Protein AF-A0A0S8JN80-F1 (afdb_monomer)

Mean predicted aligned error: 4.23 Å

Secondary structure (DSSP, 8-state):
--HHHHTT-----TT--SSPPPSTTSTTSSEEEEEEEEEETTEEEEEEEEE-TT---BEEEEEEESSTTSS-EE-TT--SB-PPPTTSTTSSEEEEEEEEEETTTTEEEEEEEEE-TT---EEEEEE--

Nearest PDB structures (foldseek):
  3kst-assembly2_B  TM=7.506E-01  e=2.710E-03  Bacteroides thetaiotaomicron VPI-5482
  4qqs-assembly1_A  TM=7.249E-01  e=3.935E-03  Halothermothrix orenii H 168
  4n2z-assembly1_A  TM=7.237E-01  e=5.716E-03  Podospora anserina
  3sc7-assembly1_X  TM=6.600E-01  e=3.180E-03  Aspergillus ficuum
  3hdj-assembly1_B  TM=6.035E-01  e=3.086E+00  Bordetella pertussis

Sequence (129 aa):
MSLFSQAAHWKKHPGNPVLEPGEAGTWDDKSLFMPSVLDINDTLHMWYAGSNTTGEGGGIGHAFSTDDGLTWTGNPENPVLNTGPEGSWDENHIYFPLVIYDETNSIFHMWYTGGNASFEEKGGYASST

Solvent-accessible surface area (backbone atoms only — not comparable to full-atom values): 7293 Å² total; per-residue (Å²): 132,61,77,74,64,52,79,77,62,86,76,84,67,88,70,64,75,48,72,77,55,46,61,88,87,38,64,23,32,59,37,72,46,54,73,28,77,46,80,54,94,82,29,40,39,34,32,28,19,21,27,26,81,85,73,62,42,17,20,32,32,41,31,39,17,77,58,91,66,60,49,59,48,69,47,91,71,53,53,75,40,71,41,44,59,90,91,38,66,22,33,38,24,34,36,57,43,43,72,50,76,41,77,90,78,73,34,43,41,34,37,30,37,22,15,26,92,83,68,56,74,44,81,46,78,51,66,63,131

Radius of gyration: 15.95 Å; Cα contacts (8 Å, |Δi|>4): 285; chains: 1; bounding box: 40×35×40 Å

pLDDT: mean 92.85, std 8.35, range [57.53, 98.75]

Foldseek 3Di:
DDPVVVVVDDDDDPLPPQDDFDDAPDQQNDHKAQWAWDQDPQKIKIWIWGHHPVQAWIAIWIWIDNPVSNHIHTDPPPPPGTADPPPDQQRGYKGNWHWDADPVVRKIKTWIWGGDPVRPIDIDIDMDD

Structure (mmCIF, N/CA/C/O backbone):
data_AF-A0A0S8JN80-F1
#
_entry.id   AF-A0A0S8JN80-F1
#
loop_
_atom_site.group_PDB
_atom_site.id
_atom_site.type_symbol
_atom_site.label_atom_id
_atom_site.label_alt_id
_atom_site.label_comp_id
_atom_site.label_asym_id
_atom_site.label_entity_id
_atom_site.label_seq_id
_atom_site.pdbx_PDB_ins_code
_atom_site.Cartn_x
_atom_site.Cartn_y
_atom_site.Cartn_z
_atom_site.occupancy
_atom_site.B_iso_or_equiv
_atom_site.auth_seq_id
_atom_site.auth_comp_id
_atom_site.auth_asym_id
_atom_site.auth_atom_id
_atom_site.pdbx_PDB_model_num
ATOM 1 N N . MET A 1 1 ? -15.952 -22.092 21.955 1.00 57.53 1 MET A N 1
ATOM 2 C CA . MET A 1 1 ? -15.036 -22.351 20.820 1.00 57.53 1 MET A CA 1
ATOM 3 C C . MET A 1 1 ? -13.709 -21.693 21.138 1.00 57.53 1 MET A C 1
ATOM 5 O O . MET A 1 1 ? -13.738 -20.568 21.616 1.00 57.53 1 MET A O 1
ATOM 9 N N . SER A 1 2 ? -12.575 -22.376 20.962 1.00 65.81 2 SER A N 1
ATOM 10 C CA . SER A 1 2 ? -11.268 -21.734 21.166 1.00 65.81 2 SER A CA 1
ATOM 11 C C . SER A 1 2 ? -10.961 -20.798 19.993 1.00 65.81 2 SER A C 1
ATOM 13 O O . SER A 1 2 ? -11.429 -21.037 18.877 1.00 65.81 2 SER A O 1
ATOM 15 N N . LEU A 1 3 ? -10.158 -19.759 20.229 1.00 61.75 3 LEU A N 1
ATOM 16 C CA . LEU A 1 3 ? -9.675 -18.838 19.189 1.00 61.75 3 LEU A CA 1
ATOM 17 C C . LEU A 1 3 ? -9.080 -19.585 17.978 1.00 61.75 3 LEU A C 1
ATOM 19 O O . LEU A 1 3 ? -9.326 -19.219 16.834 1.00 61.75 3 LEU A O 1
ATOM 23 N N . PHE A 1 4 ? -8.410 -20.714 18.223 1.00 69.56 4 PHE A N 1
ATOM 24 C CA . PHE A 1 4 ? -7.810 -21.553 17.182 1.00 69.56 4 PHE A CA 1
ATOM 25 C C . PHE A 1 4 ? -8.822 -22.247 16.262 1.00 69.56 4 PHE A C 1
ATOM 27 O O . PHE A 1 4 ? -8.484 -22.564 15.127 1.00 69.56 4 PHE A O 1
ATOM 34 N N . SER A 1 5 ? -10.062 -22.468 16.713 1.00 72.69 5 SER A N 1
ATOM 35 C CA . SER A 1 5 ? -11.092 -23.074 15.858 1.00 72.69 5 SER A CA 1
ATOM 36 C C . SER A 1 5 ? -11.606 -22.117 14.780 1.00 72.69 5 SER A C 1
ATOM 38 O O . SER A 1 5 ? -11.946 -22.570 13.696 1.00 72.69 5 SER A O 1
ATOM 40 N N . GLN A 1 6 ? -11.615 -20.803 15.025 1.00 78.19 6 GLN A N 1
ATOM 41 C CA . GLN A 1 6 ? -12.089 -19.829 14.033 1.00 78.19 6 GLN A CA 1
ATOM 42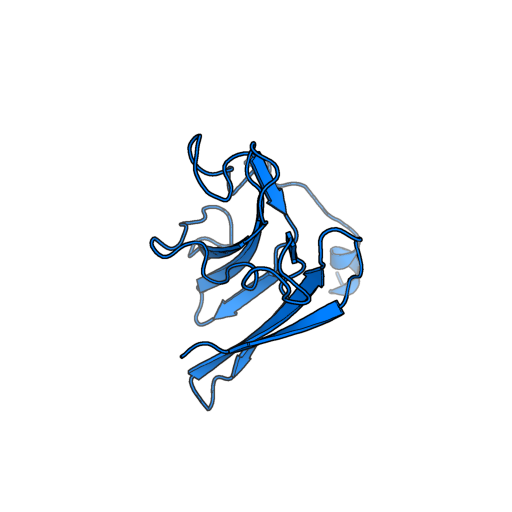 C C . GLN A 1 6 ? -11.024 -19.490 12.982 1.00 78.19 6 GLN A C 1
ATOM 44 O O . GLN A 1 6 ? -11.364 -19.299 11.821 1.00 78.19 6 GLN A O 1
ATOM 49 N N . ALA A 1 7 ? -9.736 -19.520 13.345 1.00 82.38 7 ALA A N 1
ATOM 50 C CA . ALA A 1 7 ? -8.629 -19.218 12.429 1.00 82.38 7 ALA A CA 1
ATOM 51 C C . ALA A 1 7 ? -8.542 -20.151 11.197 1.00 82.38 7 ALA A C 1
ATOM 53 O O . ALA A 1 7 ? -7.902 -19.808 10.205 1.00 82.38 7 ALA A O 1
ATOM 54 N N . ALA A 1 8 ? -9.185 -21.324 11.239 1.00 89.75 8 ALA A N 1
ATOM 55 C CA . ALA A 1 8 ? -9.226 -22.282 10.133 1.00 89.75 8 ALA A CA 1
ATOM 56 C C . ALA A 1 8 ? -10.503 -22.197 9.268 1.00 89.75 8 ALA A C 1
ATOM 58 O O . ALA A 1 8 ? -10.586 -22.866 8.237 1.00 89.75 8 ALA A O 1
ATOM 59 N N . HIS A 1 9 ? -11.505 -21.401 9.657 1.00 88.81 9 HIS A N 1
ATOM 60 C CA . HIS A 1 9 ? -12.809 -21.349 8.991 1.00 88.81 9 HIS A CA 1
ATOM 61 C C . HIS A 1 9 ? -13.113 -19.946 8.477 1.00 88.81 9 HIS A C 1
ATOM 63 O O . HIS A 1 9 ? -13.571 -19.075 9.210 1.00 88.81 9 HIS A O 1
ATOM 69 N N . TRP A 1 10 ? -12.906 -19.756 7.177 1.00 91.44 10 TRP A N 1
ATOM 70 C CA . TRP A 1 10 ? -13.066 -18.468 6.515 1.00 91.44 10 TRP A CA 1
ATOM 71 C C . TRP A 1 10 ? -14.341 -18.434 5.673 1.00 91.44 10 TRP A C 1
ATOM 73 O O . TRP A 1 10 ? -14.645 -19.376 4.938 1.00 91.44 10 TRP A O 1
ATOM 83 N N . LYS A 1 11 ? -15.072 -17.320 5.742 1.00 93.06 11 LYS A N 1
ATOM 84 C CA . LYS A 1 11 ? -16.212 -17.017 4.871 1.00 93.06 11 LYS A CA 1
ATOM 85 C C . LYS A 1 11 ? -15.927 -15.710 4.140 1.00 93.06 11 LYS A C 1
ATOM 87 O O . LYS A 1 11 ? -15.626 -14.708 4.777 1.00 93.06 11 LYS A O 1
ATOM 92 N N . LYS A 1 12 ? -16.044 -15.714 2.810 1.00 95.00 12 LYS A N 1
ATOM 93 C CA . LYS A 1 12 ? -15.917 -14.487 2.011 1.00 95.00 12 LYS A CA 1
ATOM 94 C C . LYS A 1 12 ? -17.072 -13.534 2.326 1.00 95.00 12 LYS A C 1
ATOM 96 O O . LYS A 1 12 ? -18.222 -13.977 2.408 1.00 95.00 12 LYS A O 1
ATOM 101 N N . HIS A 1 13 ? -16.767 -12.248 2.478 1.00 94.19 13 HIS A N 1
ATOM 102 C CA . HIS A 1 13 ? -17.789 -11.219 2.619 1.00 94.19 13 HIS A CA 1
ATOM 103 C C . HIS A 1 13 ? -18.597 -11.114 1.306 1.00 94.19 13 HIS A C 1
ATOM 105 O O . HIS A 1 13 ? -18.003 -11.143 0.226 1.00 94.19 13 HIS A O 1
ATOM 111 N N . PRO A 1 14 ? -19.942 -11.048 1.354 1.00 95.69 14 PRO A N 1
ATOM 112 C CA . PRO A 1 14 ? -20.770 -11.006 0.145 1.00 95.69 14 PRO A CA 1
ATOM 113 C C . PRO A 1 14 ? -20.612 -9.709 -0.659 1.00 95.69 14 PRO A C 1
ATOM 115 O O . PRO A 1 14 ? -20.901 -9.715 -1.848 1.00 95.69 14 PRO A O 1
ATOM 118 N N . GLY A 1 15 ? -20.152 -8.626 -0.028 1.00 93.38 15 GLY A N 1
ATOM 119 C CA . GLY A 1 15 ? -19.877 -7.340 -0.677 1.00 93.38 15 GLY A CA 1
ATOM 120 C C . GLY A 1 15 ? -18.471 -7.212 -1.267 1.00 93.38 15 GLY A C 1
ATOM 121 O O . GLY A 1 15 ? -18.005 -6.098 -1.424 1.00 93.38 15 GLY A O 1
ATOM 122 N N . ASN A 1 16 ? -17.763 -8.318 -1.515 1.00 94.62 16 ASN A N 1
ATOM 123 C CA . ASN A 1 16 ? -16.443 -8.266 -2.147 1.00 94.62 16 ASN A CA 1
ATOM 124 C C . ASN A 1 16 ? -16.534 -7.888 -3.648 1.00 94.62 16 ASN A C 1
ATOM 126 O O . ASN A 1 16 ? -17.450 -8.381 -4.313 1.00 94.62 16 ASN A O 1
ATOM 130 N N . PRO A 1 17 ? -15.538 -7.162 -4.203 1.00 95.19 17 PRO A N 1
ATOM 131 C CA . PRO A 1 17 ? -14.382 -6.593 -3.500 1.00 95.19 17 PRO A CA 1
ATOM 132 C C . PRO A 1 17 ? -14.769 -5.365 -2.653 1.00 95.19 17 PRO A C 1
ATOM 134 O O . PRO A 1 17 ? -15.693 -4.639 -2.989 1.00 95.19 17 PRO A O 1
ATOM 137 N N . VAL A 1 18 ? -14.063 -5.152 -1.537 1.00 96.19 18 VAL A N 1
ATOM 138 C CA . VAL A 1 18 ? -14.297 -4.004 -0.629 1.00 96.19 18 VAL A CA 1
ATOM 139 C C . VAL A 1 18 ? -13.472 -2.762 -0.996 1.00 96.19 18 VAL A C 1
ATOM 141 O O . VAL A 1 18 ? -13.689 -1.689 -0.443 1.00 96.19 18 VAL A O 1
ATOM 144 N N . LEU A 1 19 ? -12.529 -2.911 -1.929 1.00 95.56 19 LEU A N 1
ATOM 145 C CA . LEU A 1 19 ? -11.741 -1.841 -2.530 1.00 95.56 19 LEU A CA 1
ATOM 146 C C . LEU A 1 19 ? -11.544 -2.189 -4.011 1.00 95.56 19 LEU A C 1
ATOM 148 O O . LEU A 1 19 ? -11.128 -3.306 -4.327 1.00 95.56 19 LEU A O 1
ATOM 152 N N . GLU A 1 20 ? -11.879 -1.252 -4.892 1.00 95.62 20 GLU A N 1
ATOM 153 C CA . GLU A 1 20 ? -11.775 -1.395 -6.348 1.00 95.62 20 GLU A CA 1
ATOM 154 C C . GLU A 1 20 ? -10.526 -0.676 -6.870 1.00 95.62 20 GLU A C 1
ATOM 156 O O . GLU A 1 20 ? -10.116 0.311 -6.249 1.00 95.62 20 GLU A O 1
ATOM 161 N N . PRO A 1 21 ? -9.929 -1.131 -7.993 1.00 94.88 21 PRO A N 1
ATOM 162 C CA . PRO A 1 21 ? -8.871 -0.396 -8.682 1.00 94.88 21 PRO A CA 1
ATOM 163 C C . PRO A 1 21 ? -9.245 1.067 -8.933 1.00 94.88 21 PRO A C 1
ATOM 165 O O . PRO A 1 21 ? -10.427 1.409 -9.052 1.00 94.88 21 PRO A O 1
ATOM 168 N N . GLY A 1 22 ? -8.227 1.917 -9.041 1.00 93.25 22 GLY A N 1
ATOM 169 C CA . GLY A 1 22 ? -8.424 3.328 -9.348 1.00 93.25 22 GLY A CA 1
ATOM 170 C C . GLY A 1 22 ? -9.032 3.565 -10.734 1.00 93.25 22 GLY A C 1
ATOM 171 O O . GLY A 1 22 ? -9.217 2.652 -11.543 1.00 93.25 22 GLY A O 1
ATOM 172 N N . GLU A 1 23 ? -9.373 4.824 -11.012 1.00 93.94 23 GLU A N 1
ATOM 173 C CA . GLU A 1 23 ? -9.879 5.218 -12.328 1.00 93.94 23 GLU A CA 1
ATOM 174 C C . GLU A 1 23 ? -8.842 4.955 -13.431 1.00 93.94 23 GLU A C 1
ATOM 176 O O . GLU A 1 23 ? -7.638 5.003 -13.204 1.00 93.94 23 GLU A O 1
ATOM 181 N N . ALA A 1 24 ? -9.303 4.722 -14.663 1.00 94.56 24 ALA A N 1
ATOM 182 C CA . ALA A 1 24 ? -8.410 4.472 -15.794 1.00 94.56 24 ALA A CA 1
ATOM 183 C C . ALA A 1 24 ? -7.334 5.568 -15.934 1.00 94.56 24 ALA A C 1
ATOM 185 O O . ALA A 1 24 ? -7.650 6.756 -16.032 1.00 94.56 24 ALA A O 1
ATOM 186 N N . GLY A 1 25 ? -6.068 5.156 -15.995 1.00 90.56 25 GLY A N 1
ATOM 187 C CA . GLY A 1 25 ? -4.905 6.039 -16.046 1.00 90.56 25 GLY A CA 1
ATOM 188 C C . GLY A 1 25 ? -4.289 6.385 -14.688 1.00 90.56 25 GLY A C 1
ATOM 189 O O . GLY A 1 25 ? -3.261 7.063 -14.675 1.00 90.56 25 GLY A O 1
ATOM 190 N N . THR A 1 26 ? -4.856 5.940 -13.559 1.00 92.75 26 THR A N 1
ATOM 191 C CA . THR A 1 26 ? -4.180 6.038 -12.256 1.00 92.75 26 THR A CA 1
ATOM 192 C C . THR A 1 26 ? -3.113 4.955 -12.091 1.00 92.75 26 THR A C 1
ATOM 194 O O . THR A 1 26 ? -3.049 3.963 -12.815 1.00 92.75 26 THR A O 1
ATOM 197 N N . TRP A 1 27 ? -2.241 5.159 -11.105 1.00 93.69 27 TRP A N 1
ATOM 198 C CA . TRP A 1 27 ? -1.124 4.271 -10.774 1.00 93.69 27 TRP A CA 1
ATOM 199 C C . TRP A 1 27 ? -1.557 2.844 -10.369 1.00 93.69 27 TRP A C 1
ATOM 201 O O . TRP A 1 27 ? -0.760 1.910 -10.447 1.00 93.69 27 TRP A O 1
ATOM 211 N N . ASP A 1 28 ? -2.813 2.674 -9.957 1.00 94.62 28 ASP A N 1
ATOM 212 C CA . ASP A 1 28 ? -3.434 1.428 -9.508 1.00 94.62 28 ASP A CA 1
ATOM 213 C C . ASP A 1 28 ? -4.666 1.022 -10.340 1.00 94.62 28 ASP A C 1
ATOM 215 O O . ASP A 1 28 ? -5.484 0.220 -9.885 1.00 94.62 28 ASP A O 1
ATOM 219 N N . ASP A 1 29 ? -4.798 1.537 -11.569 1.00 94.81 29 ASP A N 1
ATOM 220 C CA . ASP A 1 29 ? -5.978 1.353 -12.433 1.00 94.81 29 ASP A CA 1
ATOM 221 C C . ASP A 1 29 ? -6.204 -0.087 -12.935 1.00 94.81 29 ASP A C 1
ATOM 223 O O . ASP A 1 29 ? -7.256 -0.412 -13.490 1.00 94.81 29 ASP A O 1
ATOM 227 N N . LYS A 1 30 ? -5.222 -0.977 -12.753 1.00 94.56 30 LYS A N 1
ATOM 228 C CA . LYS A 1 30 ? -5.295 -2.371 -13.202 1.00 94.56 30 LYS A CA 1
ATOM 229 C C . LYS A 1 30 ? -5.574 -3.332 -12.064 1.00 94.56 30 LYS A C 1
ATOM 231 O O . LYS A 1 30 ? -6.337 -4.285 -12.237 1.00 94.56 30 LYS A O 1
ATOM 236 N N . SER A 1 31 ? -4.861 -3.206 -10.949 1.00 93.38 31 SER A N 1
ATOM 237 C CA . SER A 1 31 ? -4.903 -4.197 -9.870 1.00 93.38 31 SER A CA 1
ATOM 238 C C . SER A 1 31 ? -4.383 -3.639 -8.554 1.00 93.38 31 SER A C 1
ATOM 240 O O . SER A 1 31 ? -3.407 -2.894 -8.539 1.00 93.38 31 SER A O 1
ATOM 242 N N . LEU A 1 32 ? -4.980 -4.129 -7.467 1.00 93.88 32 LEU A N 1
ATOM 243 C CA . LEU A 1 32 ? -4.601 -3.902 -6.075 1.00 93.88 32 LEU A CA 1
ATOM 244 C C . LEU A 1 32 ? -4.301 -5.260 -5.432 1.00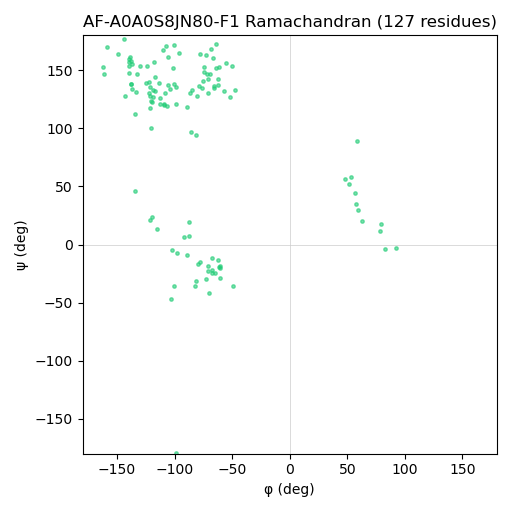 93.88 32 LEU A C 1
ATOM 246 O O . LEU A 1 32 ? -5.048 -6.220 -5.647 1.00 93.88 32 LEU A O 1
ATOM 250 N N . PHE A 1 33 ? -3.226 -5.385 -4.662 1.00 93.62 33 PHE A N 1
ATOM 251 C CA . PHE A 1 33 ? -2.810 -6.661 -4.083 1.00 93.62 33 PHE A CA 1
ATOM 252 C C . PHE A 1 33 ? -1.906 -6.480 -2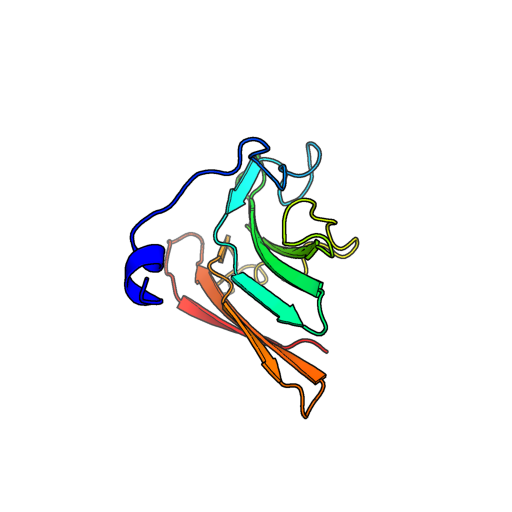.856 1.00 93.62 33 PHE A C 1
ATOM 254 O O . PHE A 1 33 ? -1.464 -5.384 -2.535 1.00 93.62 33 PHE A O 1
ATOM 261 N N . MET A 1 34 ? -1.645 -7.585 -2.151 1.00 96.06 34 MET A N 1
ATOM 262 C CA . MET A 1 34 ? -0.731 -7.651 -0.996 1.00 96.06 34 MET A CA 1
ATOM 263 C C . MET A 1 34 ? -1.034 -6.619 0.110 1.00 96.06 34 MET A C 1
ATOM 265 O O . MET A 1 34 ? -0.169 -5.811 0.445 1.00 96.06 34 MET A O 1
ATOM 269 N N . PRO A 1 35 ? -2.251 -6.626 0.683 1.00 97.31 35 PRO A N 1
ATOM 270 C CA . PRO A 1 35 ? -2.600 -5.686 1.737 1.00 97.31 35 PRO A CA 1
ATOM 271 C C . PRO A 1 35 ? -1.871 -6.002 3.054 1.00 97.31 35 PRO A C 1
ATOM 273 O O . PRO A 1 35 ? -1.771 -7.162 3.457 1.00 97.31 35 PRO A O 1
ATOM 276 N N . SER A 1 36 ? -1.463 -4.955 3.766 1.00 98.19 36 SER A N 1
ATOM 277 C CA . SER A 1 36 ? -1.069 -4.966 5.178 1.00 98.19 36 SER A CA 1
ATOM 278 C C . SER A 1 36 ? -1.987 -4.026 5.940 1.00 98.19 36 SER A C 1
ATOM 280 O O . SER A 1 36 ? -2.064 -2.848 5.599 1.00 98.19 36 SER A O 1
ATOM 282 N N . VAL A 1 37 ? -2.675 -4.535 6.962 1.00 98.31 37 VAL A N 1
ATOM 283 C CA . VAL A 1 37 ? -3.674 -3.778 7.727 1.00 98.31 37 VAL A CA 1
ATOM 284 C C . VAL A 1 37 ? -3.240 -3.646 9.181 1.00 98.31 37 VAL A C 1
ATOM 286 O O . VAL A 1 37 ? -2.878 -4.642 9.807 1.00 98.31 37 VAL A O 1
ATOM 289 N N . LEU A 1 38 ? -3.316 -2.428 9.711 1.00 98.31 38 LEU A N 1
ATOM 290 C CA . LEU A 1 38 ? -3.177 -2.118 11.132 1.00 98.31 38 LEU A CA 1
ATOM 291 C C . LEU A 1 38 ? -4.475 -1.514 11.658 1.00 98.31 38 LEU A C 1
ATOM 293 O O . LEU A 1 38 ? -5.118 -0.745 10.952 1.00 98.31 38 LEU A O 1
ATOM 297 N N . ASP A 1 39 ? -4.823 -1.837 12.897 1.00 97.88 39 ASP A N 1
ATOM 298 C CA . ASP A 1 39 ? -5.881 -1.161 13.647 1.00 97.88 39 ASP A CA 1
ATOM 299 C C . ASP A 1 39 ? -5.237 -0.137 14.585 1.00 97.88 39 ASP A C 1
ATOM 301 O O . ASP A 1 39 ? -4.372 -0.494 15.390 1.00 97.88 39 ASP A O 1
ATOM 305 N N . ILE A 1 40 ? -5.601 1.135 14.431 1.00 96.94 40 ILE A N 1
ATOM 306 C CA . ILE A 1 40 ? -5.084 2.246 15.230 1.00 96.94 40 ILE A CA 1
ATOM 307 C C . ILE A 1 40 ? -6.268 3.113 15.640 1.00 96.94 40 ILE A C 1
ATOM 309 O O . ILE A 1 40 ? -6.864 3.793 14.808 1.00 96.94 40 ILE A O 1
ATOM 313 N N . ASN A 1 41 ? -6.579 3.127 16.938 1.00 95.00 41 ASN A N 1
ATOM 314 C CA . ASN A 1 41 ? -7.672 3.920 17.510 1.00 95.00 41 ASN A CA 1
ATOM 315 C C . ASN A 1 41 ? -9.017 3.708 16.782 1.00 95.00 41 ASN A C 1
ATOM 317 O O . ASN A 1 41 ? -9.648 4.675 16.353 1.00 95.00 41 ASN A O 1
ATOM 321 N N . ASP A 1 42 ? -9.428 2.446 16.620 1.00 96.31 42 ASP A N 1
ATOM 322 C CA . ASP A 1 42 ? -10.681 2.039 15.964 1.00 96.31 42 ASP A CA 1
ATOM 323 C C . ASP A 1 42 ? -10.767 2.430 14.473 1.00 96.31 42 ASP A C 1
ATOM 325 O O . ASP A 1 42 ? -11.848 2.508 13.886 1.00 96.31 42 ASP A O 1
ATOM 329 N N . THR A 1 43 ? -9.621 2.698 13.843 1.00 98.12 43 THR A N 1
ATOM 330 C CA . THR A 1 43 ? -9.500 2.932 12.402 1.00 98.12 43 THR A CA 1
ATOM 331 C C . THR A 1 43 ? -8.555 1.901 11.810 1.00 98.12 43 THR A C 1
ATOM 333 O O . THR A 1 43 ? -7.388 1.800 12.195 1.00 98.12 43 THR A O 1
ATOM 336 N N . LEU A 1 44 ? -9.045 1.152 10.826 1.00 98.69 44 LEU A N 1
ATOM 337 C CA . LEU A 1 44 ? -8.200 0.257 10.055 1.00 98.69 44 LEU A CA 1
ATOM 338 C C . LEU A 1 44 ? -7.458 1.061 8.993 1.00 98.69 44 LEU A C 1
ATOM 340 O O . LEU A 1 44 ? -8.070 1.758 8.187 1.00 98.69 44 LEU A O 1
ATOM 344 N N . HIS A 1 45 ? -6.142 0.918 8.954 1.00 98.56 45 HIS A N 1
ATOM 345 C CA . HIS A 1 45 ? -5.266 1.486 7.941 1.00 98.56 45 HIS A CA 1
ATOM 346 C C . HIS A 1 45 ? -4.671 0.357 7.109 1.00 98.56 45 HIS A C 1
ATOM 348 O O . HIS A 1 45 ? -4.002 -0.523 7.647 1.00 98.56 45 HIS A O 1
ATOM 354 N N . MET A 1 46 ? -4.908 0.382 5.802 1.00 98.69 46 MET A N 1
ATOM 355 C CA . MET A 1 46 ? -4.373 -0.577 4.846 1.00 98.69 46 MET A CA 1
ATOM 356 C C . MET A 1 46 ? -3.307 0.085 3.990 1.00 98.69 46 MET A C 1
ATOM 358 O O . MET A 1 46 ? -3.554 1.122 3.381 1.00 98.69 46 MET A O 1
ATOM 362 N N . TRP A 1 47 ? -2.159 -0.571 3.876 1.00 98.62 47 TRP A N 1
ATOM 363 C CA . TRP A 1 47 ? -1.193 -0.327 2.814 1.00 98.62 47 TRP A CA 1
ATOM 364 C C . TRP A 1 47 ? -1.286 -1.459 1.807 1.00 98.62 47 TRP A C 1
ATOM 366 O O . TRP A 1 47 ? -1.346 -2.624 2.199 1.00 98.62 47 TRP A O 1
ATOM 376 N N . TYR A 1 48 ? -1.323 -1.132 0.523 1.00 97.94 48 TYR A N 1
ATOM 377 C CA . TYR A 1 48 ? -1.525 -2.107 -0.545 1.00 97.94 48 TYR A CA 1
ATOM 378 C C . TYR A 1 48 ? -0.620 -1.800 -1.729 1.00 97.94 48 TYR A C 1
ATOM 380 O O . TYR A 1 48 ? -0.340 -0.640 -2.018 1.00 97.94 48 TYR A O 1
ATOM 388 N N . ALA A 1 49 ? -0.180 -2.838 -2.431 1.00 96.44 49 ALA A N 1
ATOM 389 C CA . ALA A 1 49 ? 0.483 -2.676 -3.713 1.00 96.44 49 ALA A CA 1
ATOM 390 C C . ALA A 1 49 ? -0.555 -2.423 -4.811 1.00 96.44 49 ALA A C 1
ATOM 392 O O . ALA A 1 49 ? -1.582 -3.103 -4.868 1.00 96.44 49 ALA A O 1
ATOM 393 N N . GLY A 1 50 ? -0.277 -1.468 -5.688 1.00 95.44 50 GLY A N 1
ATOM 394 C CA . GLY A 1 50 ? -1.057 -1.204 -6.893 1.00 95.44 50 GLY A CA 1
ATOM 395 C C . GLY A 1 50 ? -0.215 -1.411 -8.143 1.00 95.44 50 GLY A C 1
ATOM 396 O O . GLY A 1 50 ? 1.013 -1.347 -8.105 1.00 95.44 50 GLY A O 1
ATOM 397 N N . SER A 1 51 ? -0.874 -1.672 -9.264 1.00 93.62 51 SER A N 1
ATOM 398 C CA . SER A 1 51 ? -0.248 -1.635 -10.586 1.00 93.62 51 SER A CA 1
ATOM 399 C C . SER A 1 51 ? -1.185 -1.004 -11.596 1.00 93.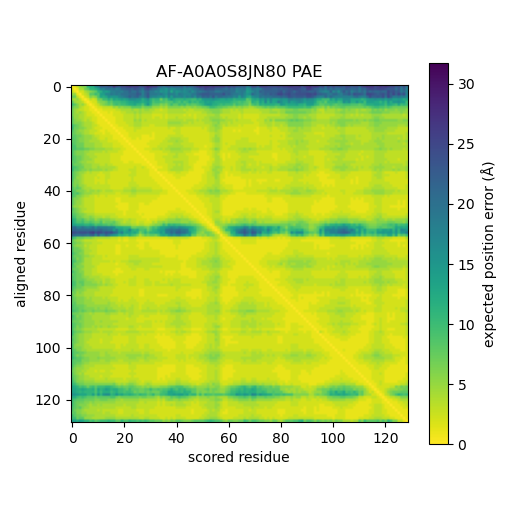62 51 SER A C 1
ATOM 401 O O . SER A 1 51 ? -2.408 -1.125 -11.465 1.00 93.62 51 SER A O 1
ATOM 403 N N . ASN A 1 52 ? -0.593 -0.417 -12.630 1.00 91.69 52 ASN A N 1
ATOM 404 C CA . ASN A 1 52 ? -1.319 0.188 -13.729 1.00 91.69 52 ASN A CA 1
ATOM 405 C C . ASN A 1 52 ? -1.374 -0.714 -14.975 1.00 91.69 52 ASN A C 1
ATOM 407 O O . ASN A 1 52 ? -0.730 -1.769 -15.081 1.00 91.69 52 ASN A O 1
ATOM 411 N N . THR A 1 53 ? -2.167 -0.286 -15.948 1.00 87.75 53 THR A N 1
ATOM 412 C CA . THR A 1 53 ? -2.375 -0.955 -17.234 1.00 87.75 53 THR A CA 1
ATOM 413 C C . THR A 1 53 ? -1.168 -0.886 -18.168 1.00 87.75 53 T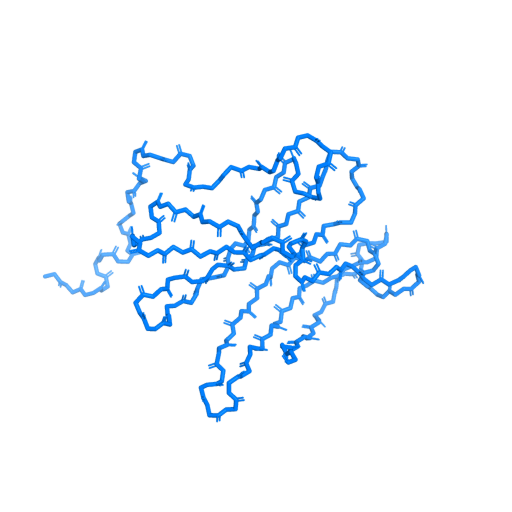HR A C 1
ATOM 415 O O . THR A 1 53 ? -1.030 -1.772 -19.016 1.00 87.75 53 THR A O 1
ATOM 418 N N . THR A 1 54 ? -0.265 0.086 -17.999 1.00 82.62 54 THR A N 1
ATOM 419 C CA . THR A 1 54 ? 0.934 0.256 -18.842 1.00 82.62 54 THR A CA 1
ATOM 420 C C . THR A 1 54 ? 2.074 -0.691 -18.467 1.00 82.62 54 THR A C 1
ATOM 422 O O . THR A 1 54 ? 2.958 -0.930 -19.287 1.00 82.62 54 THR A O 1
ATOM 425 N N . GLY A 1 55 ? 2.029 -1.295 -17.275 1.00 69.81 55 GLY A N 1
ATOM 426 C CA . GLY A 1 55 ? 3.085 -2.183 -16.784 1.00 69.81 55 GLY A CA 1
ATOM 427 C C . GLY A 1 55 ? 4.306 -1.434 -16.250 1.00 69.81 55 GLY A C 1
ATOM 428 O O . GLY A 1 55 ? 5.334 -2.061 -16.002 1.00 69.81 55 GLY A O 1
ATOM 429 N N . GLU A 1 56 ? 4.194 -0.119 -16.066 1.00 63.16 56 GLU A N 1
ATOM 430 C CA . GLU A 1 56 ? 5.204 0.705 -15.411 1.00 63.16 56 GLU A CA 1
ATOM 431 C C . GLU A 1 56 ? 4.923 0.740 -13.904 1.00 63.16 56 GLU A C 1
ATOM 433 O O . GLU A 1 56 ? 3.868 1.215 -13.495 1.00 63.16 56 GLU A O 1
ATOM 438 N N . GLY A 1 57 ? 5.865 0.247 -13.091 1.00 61.31 57 GLY A N 1
ATOM 439 C CA . GLY A 1 57 ? 6.093 0.722 -11.721 1.00 61.31 57 GLY A CA 1
ATOM 440 C C . GLY A 1 57 ? 4.918 0.630 -10.757 1.00 61.31 57 GLY A C 1
ATOM 441 O O . GLY A 1 57 ? 4.181 1.594 -10.581 1.00 61.31 57 GLY A O 1
ATOM 442 N N . GLY A 1 58 ? 4.786 -0.508 -10.072 1.00 78.31 58 GLY A N 1
ATOM 443 C CA . GLY A 1 58 ? 3.855 -0.640 -8.952 1.00 78.31 58 GLY A CA 1
ATOM 444 C C . GLY A 1 58 ? 4.199 0.314 -7.807 1.00 78.31 58 GLY A C 1
ATOM 445 O O . GLY A 1 58 ? 5.368 0.470 -7.476 1.00 78.31 58 GLY A O 1
ATOM 446 N N . GLY A 1 59 ? 3.185 0.951 -7.227 1.00 94.56 59 GLY A N 1
ATOM 447 C CA . GLY A 1 59 ? 3.311 1.804 -6.044 1.00 94.56 59 GLY A CA 1
ATOM 448 C C . GLY A 1 59 ? 2.716 1.137 -4.809 1.00 94.56 59 GLY A C 1
ATOM 449 O O . GLY A 1 59 ? 2.030 0.115 -4.910 1.00 94.56 59 GLY A O 1
ATOM 450 N N . ILE A 1 60 ? 2.933 1.736 -3.640 1.00 97.88 60 ILE A N 1
ATOM 451 C CA . ILE A 1 60 ? 2.204 1.366 -2.424 1.00 97.88 60 ILE A CA 1
ATOM 452 C C . ILE A 1 60 ? 1.243 2.496 -2.082 1.00 97.88 60 ILE A C 1
ATOM 454 O O . ILE A 1 60 ? 1.654 3.632 -1.853 1.00 97.88 60 ILE A O 1
ATOM 458 N N . GLY A 1 61 ? -0.044 2.173 -2.057 1.00 97.81 61 GLY A N 1
ATOM 459 C CA . GLY A 1 61 ? -1.115 3.070 -1.650 1.00 97.81 61 GLY A CA 1
ATOM 460 C C . GLY A 1 61 ? -1.489 2.868 -0.193 1.00 97.81 61 GLY A C 1
ATOM 461 O O . GLY A 1 61 ? -1.145 1.863 0.431 1.00 97.81 61 GLY A O 1
ATOM 462 N N . HIS A 1 62 ? -2.223 3.836 0.332 1.00 98.38 62 HIS A N 1
ATOM 463 C CA . HIS A 1 62 ? -2.851 3.815 1.640 1.00 98.38 62 HIS A CA 1
ATOM 464 C C . HIS A 1 62 ? -4.362 4.007 1.499 1.00 98.38 62 HIS A C 1
ATOM 466 O O . HIS A 1 62 ? -4.830 4.813 0.692 1.00 98.38 62 HIS A O 1
ATOM 472 N N . ALA A 1 63 ? -5.130 3.267 2.288 1.00 98.44 63 ALA A N 1
ATOM 473 C CA . ALA A 1 63 ? -6.560 3.469 2.464 1.00 98.44 63 ALA A CA 1
ATOM 474 C C . ALA A 1 63 ? -6.931 3.273 3.935 1.00 98.44 63 ALA A C 1
ATOM 476 O O . ALA A 1 63 ? -6.231 2.578 4.674 1.00 98.44 63 ALA A O 1
ATOM 477 N N . PHE A 1 64 ? -8.043 3.860 4.365 1.00 98.50 64 PHE A N 1
ATOM 478 C CA . PHE A 1 64 ? -8.551 3.690 5.723 1.00 98.50 64 PHE A CA 1
ATOM 479 C C . PHE A 1 64 ? -10.029 3.302 5.748 1.00 98.50 64 PHE A C 1
ATOM 481 O O . PHE A 1 64 ? -10.784 3.613 4.824 1.00 98.50 64 PHE A O 1
ATOM 488 N N . SER A 1 65 ? -10.427 2.621 6.818 1.00 98.56 65 SER A N 1
ATOM 489 C CA . SER A 1 65 ? -11.793 2.177 7.082 1.00 98.56 65 SER A CA 1
ATOM 490 C C . SER A 1 65 ? -12.147 2.413 8.548 1.00 98.56 65 SER A C 1
ATOM 492 O O . SER A 1 65 ? -11.343 2.149 9.441 1.00 98.56 65 SER A O 1
ATOM 494 N N . THR A 1 66 ? -13.366 2.891 8.789 1.00 98.06 66 THR A N 1
ATOM 495 C CA . THR A 1 66 ? -13.939 3.110 10.129 1.00 98.06 66 THR A CA 1
ATOM 496 C C . THR A 1 66 ? -15.148 2.202 10.386 1.00 98.06 66 THR A C 1
ATOM 498 O O . THR A 1 66 ? -15.949 2.471 11.278 1.00 98.06 66 THR A O 1
ATOM 501 N N . ASP A 1 67 ? -15.347 1.184 9.547 1.00 97.06 67 ASP A N 1
ATOM 502 C CA . ASP A 1 67 ? -16.506 0.285 9.556 1.00 97.06 67 ASP A CA 1
ATOM 503 C C . ASP A 1 67 ? -16.086 -1.187 9.416 1.00 97.06 67 ASP A C 1
ATOM 505 O O . ASP A 1 67 ? -16.658 -1.948 8.636 1.00 97.06 67 ASP A O 1
ATOM 509 N N . ASP A 1 68 ? -15.064 -1.586 10.178 1.00 95.00 68 ASP A N 1
ATOM 510 C CA . ASP A 1 68 ? -14.525 -2.953 10.220 1.00 95.00 68 ASP A CA 1
ATOM 511 C C . ASP A 1 68 ? -14.007 -3.473 8.863 1.00 95.00 68 ASP A C 1
ATOM 513 O O . ASP A 1 68 ? -14.018 -4.676 8.582 1.00 95.00 68 ASP A O 1
ATOM 517 N N . GLY A 1 69 ? -13.528 -2.576 7.998 1.00 96.38 69 GLY A N 1
ATOM 518 C CA . GLY A 1 69 ? -12.938 -2.933 6.707 1.00 96.38 69 GLY A CA 1
ATOM 519 C C . GLY A 1 69 ? -13.967 -3.239 5.621 1.00 96.38 69 GLY A C 1
ATOM 520 O O . GLY A 1 69 ? -13.615 -3.879 4.623 1.00 96.38 69 GLY A O 1
ATOM 521 N N . LEU A 1 70 ? -15.222 -2.819 5.805 1.00 95.69 70 LEU A N 1
ATOM 522 C CA . LEU A 1 70 ? -16.296 -3.008 4.829 1.00 95.69 70 LEU A CA 1
ATOM 523 C C . LEU A 1 70 ? -16.283 -1.940 3.735 1.00 95.69 70 LEU A C 1
ATOM 525 O O . LEU A 1 70 ? -16.562 -2.264 2.579 1.00 95.69 70 LEU A O 1
ATOM 529 N N . THR A 1 71 ? -15.929 -0.703 4.077 1.00 96.56 71 THR A N 1
ATOM 530 C CA . THR A 1 71 ? -15.683 0.379 3.124 1.00 96.56 71 THR A CA 1
ATOM 531 C C . THR A 1 71 ? -14.296 0.970 3.334 1.00 96.56 71 THR A C 1
ATOM 533 O O . THR A 1 71 ? -13.839 1.150 4.461 1.00 96.56 71 THR A O 1
ATOM 536 N N . TRP A 1 72 ? -13.607 1.262 2.231 1.00 98.00 72 TRP A N 1
ATOM 537 C CA . TRP A 1 72 ? -12.249 1.799 2.237 1.00 98.00 72 TRP A CA 1
ATOM 538 C C . TRP A 1 72 ? -12.201 3.130 1.497 1.00 98.00 72 TRP A C 1
ATOM 540 O O . TRP A 1 72 ? -12.676 3.242 0.368 1.00 98.00 72 TRP A O 1
ATOM 550 N N . THR A 1 73 ? -11.600 4.136 2.127 1.00 97.56 73 THR A N 1
ATOM 551 C CA . THR A 1 73 ? -11.334 5.444 1.52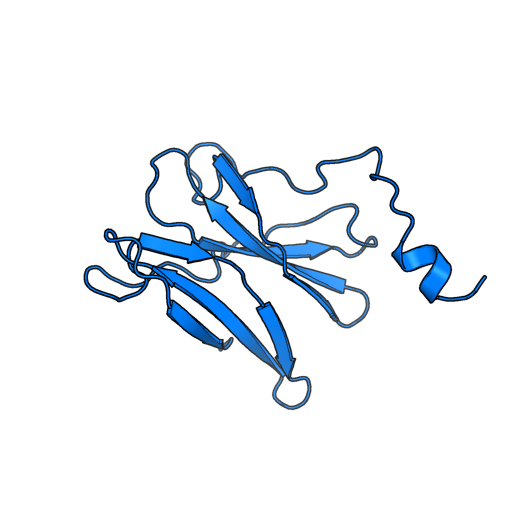2 1.00 97.56 73 THR A CA 1
ATOM 552 C C . THR A 1 73 ? -9.844 5.565 1.232 1.00 97.56 73 THR A C 1
ATOM 554 O O . THR A 1 73 ? -9.028 5.480 2.150 1.00 97.56 73 THR A O 1
ATOM 557 N N . GLY A 1 74 ? -9.483 5.742 -0.041 1.00 96.88 74 GLY A N 1
ATOM 558 C CA . GLY A 1 74 ? -8.094 5.937 -0.461 1.00 96.88 74 GLY A CA 1
ATOM 559 C C . GLY A 1 74 ? -7.533 7.285 -0.008 1.00 96.88 74 GLY A C 1
ATOM 560 O O . GLY A 1 74 ? -8.254 8.283 0.056 1.00 96.88 74 GLY A O 1
ATOM 561 N N . ASN A 1 75 ? -6.238 7.322 0.296 1.00 95.69 75 ASN A N 1
ATOM 562 C CA . ASN A 1 75 ? -5.534 8.562 0.590 1.00 95.69 75 ASN A CA 1
ATOM 563 C C . ASN A 1 75 ? -5.377 9.401 -0.702 1.00 95.69 75 ASN A C 1
ATOM 565 O O . ASN A 1 75 ? -4.930 8.861 -1.717 1.00 95.69 75 ASN A O 1
ATOM 569 N N . PRO A 1 76 ? -5.717 10.706 -0.699 1.00 94.50 76 PRO A N 1
ATOM 570 C CA . PRO A 1 76 ? -5.533 11.578 -1.864 1.00 94.50 76 PRO A CA 1
ATOM 571 C C . PRO A 1 76 ? -4.073 11.734 -2.314 1.00 94.50 76 PRO A C 1
ATOM 573 O O . PRO A 1 76 ? -3.836 12.127 -3.452 1.00 94.50 76 PRO A O 1
ATOM 576 N N . GLU A 1 77 ? -3.103 11.435 -1.448 1.00 94.75 77 GLU A N 1
ATOM 577 C CA . GLU A 1 77 ? -1.668 11.486 -1.756 1.00 94.75 77 GLU A CA 1
ATOM 578 C C . GLU A 1 77 ? -1.134 10.172 -2.349 1.00 94.75 77 GLU A C 1
ATOM 580 O O . GLU A 1 77 ? 0.072 10.014 -2.515 1.00 94.75 77 GLU A O 1
ATOM 585 N N . ASN A 1 78 ? -2.013 9.214 -2.664 1.00 96.12 78 ASN A N 1
ATOM 586 C CA . ASN A 1 78 ? -1.597 7.945 -3.243 1.00 96.12 78 ASN A CA 1
ATOM 587 C C . ASN A 1 78 ? -0.904 8.113 -4.615 1.00 96.12 78 ASN A C 1
ATOM 589 O O . ASN A 1 78 ? -1.368 8.898 -5.446 1.00 96.12 78 ASN A O 1
ATOM 593 N N . PRO A 1 79 ? 0.136 7.304 -4.895 1.00 96.50 79 PRO A N 1
ATOM 594 C CA . PRO A 1 79 ? 0.734 6.314 -3.992 1.00 96.50 79 PRO A CA 1
ATOM 595 C C . PRO A 1 79 ? 1.614 6.972 -2.910 1.00 96.50 79 PRO A C 1
ATOM 597 O O . PRO A 1 79 ? 2.378 7.894 -3.187 1.00 96.50 79 PRO A O 1
ATOM 600 N N . VAL A 1 80 ? 1.549 6.452 -1.679 1.00 97.50 80 VAL A N 1
ATOM 601 C CA . VAL A 1 80 ? 2.340 6.944 -0.530 1.00 97.50 80 VAL A CA 1
ATOM 602 C C . VAL A 1 80 ? 3.798 6.472 -0.551 1.00 97.50 80 VAL A C 1
ATOM 604 O O . VAL A 1 80 ? 4.636 7.019 0.162 1.00 97.50 80 VAL A O 1
ATOM 607 N N . LEU A 1 81 ? 4.119 5.467 -1.369 1.00 97.25 81 LEU A N 1
ATOM 608 C CA . LEU A 1 81 ? 5.488 5.110 -1.731 1.00 97.25 81 LEU A CA 1
ATOM 609 C C . LEU A 1 81 ? 5.542 4.806 -3.229 1.00 97.25 81 LEU A C 1
ATOM 611 O O . LEU A 1 81 ? 4.697 4.075 -3.748 1.00 97.25 81 LEU A O 1
ATOM 615 N N . ASN A 1 82 ? 6.546 5.360 -3.904 1.00 95.75 82 ASN A N 1
ATOM 616 C CA . ASN A 1 82 ? 6.823 5.136 -5.322 1.00 95.75 82 ASN A CA 1
ATOM 617 C C . ASN A 1 82 ? 8.044 4.228 -5.485 1.00 95.75 82 ASN A C 1
ATOM 619 O O . ASN A 1 82 ? 8.857 4.120 -4.564 1.00 95.75 82 ASN A O 1
ATOM 623 N N . THR A 1 83 ? 8.193 3.627 -6.666 1.00 95.00 83 THR A N 1
ATOM 624 C CA . THR A 1 83 ? 9.453 2.992 -7.071 1.00 95.00 83 THR A CA 1
ATOM 625 C C . THR A 1 83 ? 10.615 3.977 -6.990 1.00 95.00 83 THR A C 1
ATOM 627 O O . THR A 1 83 ? 10.439 5.199 -7.077 1.00 95.00 83 THR A O 1
ATOM 630 N N . GLY A 1 84 ? 11.822 3.440 -6.847 1.00 94.25 84 GLY A N 1
ATOM 631 C CA . GLY A 1 84 ? 13.022 4.259 -6.884 1.00 94.25 84 GLY A CA 1
ATOM 632 C C . GLY A 1 84 ? 13.303 4.844 -8.279 1.00 94.25 84 GLY A C 1
ATOM 633 O O . GLY A 1 84 ? 12.666 4.473 -9.269 1.00 94.25 84 GLY A O 1
ATOM 634 N N . PRO A 1 85 ? 14.241 5.805 -8.368 1.00 93.00 85 PRO A N 1
ATOM 635 C CA . PRO A 1 85 ? 14.652 6.394 -9.641 1.00 93.00 85 PRO A CA 1
ATOM 636 C C . PRO A 1 85 ? 15.365 5.370 -10.537 1.00 93.00 85 PRO A C 1
ATOM 638 O O . PRO A 1 85 ? 15.916 4.392 -10.045 1.00 93.00 85 PRO A O 1
ATOM 641 N N . GLU A 1 86 ? 15.432 5.640 -11.843 1.00 91.50 86 GLU A N 1
ATOM 642 C CA . GLU A 1 86 ? 16.145 4.793 -12.813 1.00 91.50 86 GLU A CA 1
ATOM 643 C C . GLU A 1 86 ? 17.561 4.417 -12.333 1.00 91.50 86 GLU A C 1
ATOM 645 O O . GLU A 1 86 ? 18.340 5.257 -11.865 1.00 91.50 86 GLU A O 1
ATOM 650 N N . GLY A 1 87 ? 17.888 3.133 -12.444 1.00 91.12 87 GLY A N 1
ATOM 651 C CA . GLY A 1 87 ? 19.115 2.514 -11.957 1.00 91.12 87 GLY A CA 1
ATOM 652 C C . GLY A 1 87 ? 19.097 2.134 -10.475 1.00 91.12 87 GLY A C 1
ATOM 653 O O . GLY A 1 87 ? 20.076 1.547 -9.998 1.00 91.12 87 GLY A O 1
ATOM 654 N N . SER A 1 88 ? 18.034 2.445 -9.724 1.00 94.12 88 SER A N 1
ATOM 655 C CA . SER A 1 8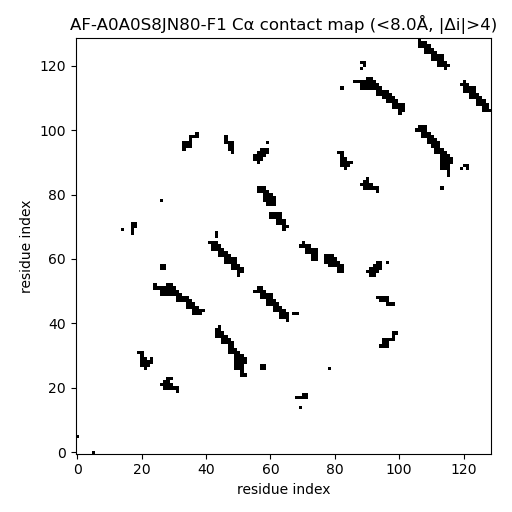8 ? 17.870 1.943 -8.361 1.00 94.12 88 SER A CA 1
ATOM 656 C C . SER A 1 88 ? 17.509 0.456 -8.356 1.00 94.12 88 SER A C 1
ATOM 658 O O . SER A 1 88 ? 17.113 -0.146 -9.351 1.00 94.12 88 SER A O 1
ATOM 660 N N . TRP A 1 89 ? 17.685 -0.174 -7.198 1.00 95.31 89 TRP A N 1
ATOM 661 C CA . TRP A 1 89 ? 17.424 -1.603 -7.037 1.00 95.31 89 TRP A CA 1
ATOM 662 C C . TRP A 1 89 ? 15.925 -1.954 -7.083 1.00 95.31 89 TRP A C 1
ATOM 664 O O . TRP A 1 89 ? 15.596 -3.112 -7.310 1.00 95.31 89 TRP A O 1
ATOM 674 N N . ASP A 1 90 ? 15.061 -0.964 -6.876 1.00 95.00 90 ASP A N 1
ATOM 675 C CA . ASP A 1 90 ? 13.597 -1.002 -6.815 1.00 95.00 90 ASP A CA 1
ATOM 676 C C . ASP A 1 90 ? 12.944 -0.121 -7.898 1.00 95.00 90 ASP A C 1
ATOM 678 O O . ASP A 1 90 ? 11.817 0.347 -7.737 1.00 95.00 90 ASP A O 1
ATOM 682 N N . GLU A 1 91 ? 13.661 0.145 -8.994 1.00 93.00 91 GLU A N 1
ATOM 683 C CA . GLU A 1 91 ? 13.216 1.044 -10.070 1.00 93.00 91 GLU A CA 1
ATOM 684 C C . GLU A 1 91 ? 11.975 0.538 -10.821 1.00 93.00 91 GLU A C 1
ATOM 686 O O . GLU A 1 91 ? 11.260 1.320 -11.445 1.00 93.00 91 GLU A O 1
ATOM 691 N N . ASN A 1 92 ? 11.725 -0.777 -10.813 1.00 91.50 92 ASN A N 1
ATOM 692 C CA . ASN A 1 92 ? 10.713 -1.393 -11.666 1.00 91.50 92 ASN A CA 1
ATOM 693 C C . ASN A 1 92 ? 9.407 -1.693 -10.928 1.00 91.50 92 ASN A C 1
ATOM 695 O O . ASN A 1 92 ? 8.342 -1.597 -11.534 1.00 91.50 92 ASN A O 1
ATOM 699 N N . HIS A 1 93 ? 9.468 -2.078 -9.654 1.00 91.50 93 HIS A N 1
ATOM 700 C CA . HIS A 1 93 ? 8.283 -2.353 -8.843 1.00 91.50 93 HIS A CA 1
ATOM 701 C C . HIS A 1 93 ? 8.596 -2.354 -7.345 1.00 91.50 93 HIS A C 1
ATO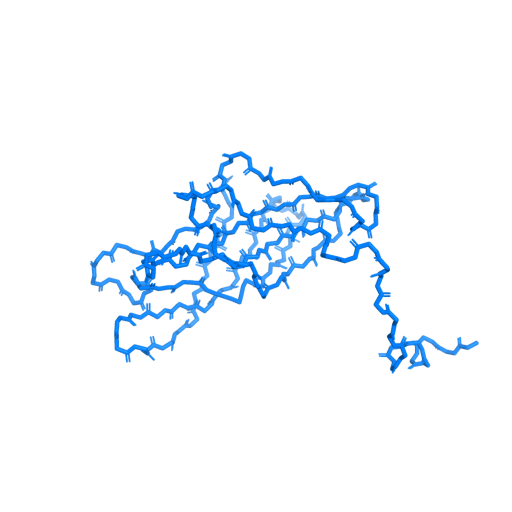M 703 O O . HIS A 1 93 ? 9.703 -2.705 -6.934 1.00 91.50 93 HIS A O 1
ATOM 709 N N . ILE A 1 94 ? 7.576 -2.034 -6.542 1.00 95.06 94 ILE A N 1
ATOM 710 C CA . ILE A 1 94 ? 7.566 -2.200 -5.086 1.00 95.06 94 ILE A CA 1
ATOM 711 C C . ILE A 1 94 ? 6.261 -2.855 -4.616 1.00 95.06 94 ILE A C 1
ATOM 713 O O . ILE A 1 94 ? 5.170 -2.445 -5.002 1.00 95.06 94 ILE A O 1
ATOM 717 N N . TYR A 1 95 ? 6.377 -3.886 -3.780 1.00 93.81 95 TYR A N 1
ATOM 718 C CA . TYR A 1 95 ? 5.326 -4.829 -3.394 1.00 93.81 95 TYR A CA 1
ATOM 719 C C . TYR A 1 95 ? 5.448 -5.263 -1.927 1.00 93.81 95 TYR A C 1
ATOM 721 O O . TYR A 1 95 ? 6.402 -4.918 -1.233 1.00 93.81 95 TYR A O 1
ATOM 729 N N . PHE A 1 96 ? 4.488 -6.069 -1.460 1.00 95.88 96 PHE A N 1
ATOM 730 C CA . PHE A 1 96 ? 4.477 -6.675 -0.122 1.00 95.88 96 PHE A CA 1
ATOM 731 C C . PHE A 1 96 ? 4.770 -5.683 1.019 1.00 95.88 96 PHE A C 1
ATOM 733 O O . PHE A 1 96 ? 5.705 -5.919 1.791 1.00 95.88 96 PHE A O 1
ATOM 740 N N . PRO A 1 97 ? 4.002 -4.582 1.150 1.00 97.88 97 PRO A N 1
ATOM 741 C CA . PRO A 1 97 ? 4.124 -3.738 2.328 1.00 97.88 97 PRO A CA 1
ATOM 742 C C . PRO A 1 97 ? 3.878 -4.575 3.583 1.00 97.88 97 PRO A C 1
ATOM 744 O O . PRO A 1 97 ? 2.886 -5.292 3.681 1.00 97.88 97 PRO A O 1
ATOM 747 N N . LEU A 1 98 ? 4.759 -4.438 4.562 1.00 98.44 98 LEU A N 1
ATOM 748 C CA . LEU A 1 98 ? 4.532 -4.809 5.948 1.00 98.44 98 LEU A CA 1
ATOM 749 C C . LEU A 1 98 ? 4.735 -3.553 6.776 1.00 98.44 98 LEU A C 1
ATOM 751 O O . LEU A 1 98 ? 5.840 -3.012 6.805 1.00 98.44 98 LEU A O 1
ATOM 755 N N . VAL A 1 99 ? 3.681 -3.105 7.450 1.00 98.50 99 VAL A N 1
ATOM 756 C CA . VAL A 1 99 ? 3.719 -1.870 8.232 1.00 98.50 99 VAL A CA 1
ATOM 757 C C . VAL A 1 99 ? 3.568 -2.176 9.711 1.00 98.50 99 VAL A C 1
ATOM 759 O O . VAL A 1 99 ? 2.753 -3.009 10.098 1.00 98.50 99 VAL A O 1
ATOM 762 N N . ILE A 1 100 ? 4.341 -1.477 10.535 1.00 98.38 100 ILE A N 1
ATOM 763 C CA . ILE A 1 100 ? 4.105 -1.351 11.975 1.00 98.38 100 ILE A CA 1
ATOM 764 C C . ILE A 1 100 ? 4.014 0.134 12.330 1.00 98.38 100 ILE A C 1
ATOM 766 O O . ILE A 1 100 ? 4.607 0.977 11.652 1.00 98.38 100 ILE A O 1
ATOM 770 N N . TYR A 1 101 ? 3.301 0.443 13.408 1.00 98.25 101 TYR A N 1
ATOM 771 C CA . TYR A 1 101 ? 3.211 1.793 13.952 1.00 98.25 101 TYR A CA 1
ATOM 772 C C . TYR A 1 101 ? 3.969 1.875 15.280 1.00 98.25 101 TYR A C 1
ATOM 774 O O . TYR A 1 101 ? 3.680 1.131 16.216 1.00 98.25 101 TYR A O 1
ATOM 782 N N . ASP A 1 102 ? 4.965 2.756 15.347 1.00 97.50 102 ASP A N 1
ATOM 783 C CA . ASP A 1 102 ? 5.645 3.133 16.582 1.00 97.50 102 ASP A CA 1
ATOM 784 C C . ASP A 1 102 ? 4.861 4.259 17.259 1.00 97.50 102 ASP A C 1
ATOM 786 O O . ASP A 1 102 ? 5.028 5.440 16.947 1.00 97.50 102 ASP A O 1
ATOM 790 N N . GLU A 1 103 ? 4.013 3.886 18.217 1.00 95.81 103 GLU A N 1
ATOM 791 C CA . GLU A 1 103 ? 3.207 4.830 18.996 1.00 95.81 103 GLU A CA 1
ATOM 792 C C . GLU A 1 103 ? 4.052 5.832 19.796 1.00 95.81 103 GLU A C 1
ATOM 794 O O . GLU A 1 103 ? 3.609 6.955 20.030 1.00 95.81 103 GLU A O 1
ATOM 799 N N . THR A 1 104 ? 5.272 5.462 20.207 1.00 97.25 104 THR A N 1
ATOM 800 C CA . THR A 1 104 ? 6.117 6.328 21.049 1.00 97.25 104 THR A CA 1
ATOM 801 C C . THR A 1 104 ? 6.612 7.532 20.262 1.00 97.25 104 THR A C 1
ATOM 803 O O . THR A 1 104 ? 6.621 8.649 20.779 1.00 97.25 104 THR A O 1
ATOM 806 N N . ASN A 1 105 ? 7.013 7.306 19.011 1.00 96.88 105 ASN A N 1
ATOM 807 C CA . ASN A 1 105 ? 7.546 8.350 18.138 1.00 96.88 105 ASN A CA 1
ATOM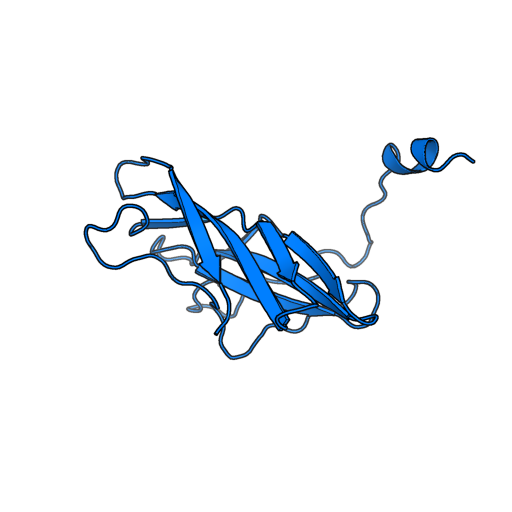 808 C C . ASN A 1 105 ? 6.528 8.853 17.107 1.00 96.88 105 ASN A C 1
ATOM 810 O O . ASN A 1 105 ? 6.823 9.807 16.395 1.00 96.88 105 ASN A O 1
ATOM 814 N N . SER A 1 106 ? 5.333 8.252 17.047 1.00 96.38 106 SER A N 1
ATOM 815 C CA . SER A 1 106 ? 4.307 8.520 16.029 1.00 96.38 106 SER A CA 1
ATOM 816 C C . SER A 1 106 ? 4.824 8.307 14.600 1.00 96.38 106 SER A C 1
ATOM 818 O O . SER A 1 106 ? 4.583 9.122 13.712 1.00 96.38 106 SER A O 1
ATOM 820 N N . ILE A 1 107 ? 5.557 7.208 14.383 1.00 97.69 107 ILE A N 1
ATOM 821 C CA . ILE A 1 107 ? 6.181 6.876 13.094 1.00 97.69 107 ILE A CA 1
ATOM 822 C C . ILE A 1 107 ? 5.633 5.551 12.570 1.00 97.69 107 ILE A C 1
ATOM 824 O O . ILE A 1 107 ? 5.597 4.547 13.277 1.00 97.69 107 ILE A O 1
ATOM 828 N N . PHE A 1 108 ? 5.266 5.522 11.293 1.00 98.38 108 PHE A N 1
ATOM 829 C CA . PHE A 1 108 ? 5.045 4.283 10.562 1.00 98.38 108 PHE A CA 1
ATOM 830 C C . PHE A 1 108 ? 6.365 3.769 10.011 1.00 98.38 108 PHE A C 1
ATOM 832 O O . PHE A 1 108 ? 7.121 4.510 9.383 1.00 98.38 108 PHE A O 1
ATOM 839 N N . HIS A 1 109 ? 6.619 2.483 10.206 1.00 98.62 109 HIS A N 1
ATOM 840 C CA . HIS A 1 109 ? 7.739 1.773 9.608 1.00 98.62 109 HIS A CA 1
ATOM 841 C C . HIS A 1 109 ? 7.202 0.764 8.607 1.00 98.62 109 HIS A C 1
ATOM 843 O O . HIS A 1 109 ? 6.363 -0.063 8.960 1.00 98.62 109 HIS A O 1
ATOM 849 N N . MET A 1 110 ? 7.695 0.825 7.374 1.00 98.75 110 MET A N 1
ATOM 850 C CA . MET A 1 110 ? 7.305 -0.064 6.291 1.00 98.75 110 MET A CA 1
ATOM 851 C C . MET A 1 110 ? 8.515 -0.849 5.803 1.00 98.75 110 MET A C 1
ATOM 853 O O . MET A 1 110 ? 9.521 -0.264 5.408 1.00 98.75 110 MET A O 1
ATOM 857 N N . TRP A 1 111 ? 8.389 -2.169 5.764 1.00 98.69 111 TRP A N 1
ATOM 858 C CA . TRP A 1 111 ? 9.252 -3.028 4.962 1.00 98.69 111 TRP A CA 1
ATOM 859 C C . TRP A 1 111 ? 8.508 -3.400 3.692 1.00 98.69 111 TRP A C 1
ATOM 861 O O . TRP A 1 111 ? 7.314 -3.681 3.738 1.00 98.69 111 TRP A O 1
ATOM 871 N N . TYR A 1 112 ? 9.202 -3.389 2.566 1.00 97.81 112 TYR A N 1
ATOM 872 C CA . TYR A 1 112 ? 8.624 -3.727 1.270 1.00 97.81 112 TYR A CA 1
ATOM 873 C C . TYR A 1 112 ? 9.610 -4.573 0.472 1.00 97.81 112 TYR A C 1
ATOM 875 O O . TYR A 1 112 ? 10.799 -4.628 0.782 1.00 97.81 112 TYR A O 1
ATOM 883 N N . THR A 1 113 ? 9.113 -5.264 -0.543 1.00 96.12 113 THR A N 1
ATOM 884 C CA . THR A 1 113 ? 9.944 -5.930 -1.549 1.00 96.12 113 THR A CA 1
ATOM 885 C C . THR A 1 113 ? 10.008 -5.036 -2.772 1.00 96.12 113 THR A C 1
ATOM 887 O O . THR A 1 113 ? 8.978 -4.510 -3.175 1.00 96.12 113 THR A O 1
ATOM 890 N N . GLY A 1 114 ? 11.178 -4.852 -3.360 1.00 94.88 114 GLY A N 1
ATOM 891 C CA . GLY A 1 114 ? 11.321 -4.128 -4.617 1.00 94.88 114 GLY A CA 1
ATOM 892 C C . GLY A 1 114 ? 12.305 -4.816 -5.545 1.00 94.88 114 GLY A C 1
ATOM 893 O O . GLY A 1 114 ? 13.173 -5.568 -5.090 1.00 94.88 114 GLY A O 1
ATOM 894 N N . GLY A 1 115 ? 12.179 -4.529 -6.832 1.00 92.50 115 GLY A N 1
ATOM 895 C CA . GLY A 1 115 ? 13.020 -5.127 -7.854 1.00 92.50 115 GLY A CA 1
ATOM 896 C C . GLY A 1 115 ? 13.257 -4.214 -9.047 1.00 92.50 115 GLY A C 1
ATOM 897 O O . GLY A 1 115 ? 12.565 -3.216 -9.271 1.00 92.50 115 GLY A O 1
ATOM 898 N N . ASN A 1 116 ? 14.273 -4.581 -9.823 1.00 87.56 116 ASN A N 1
ATOM 899 C CA . ASN A 1 116 ? 14.646 -3.925 -11.072 1.00 87.56 116 ASN A CA 1
ATOM 900 C C . ASN A 1 116 ? 14.095 -4.690 -12.289 1.00 87.56 116 ASN A C 1
ATOM 902 O O . ASN A 1 116 ? 13.460 -5.739 -12.162 1.00 87.56 116 ASN A O 1
ATOM 906 N N . ALA A 1 117 ? 14.379 -4.201 -13.497 1.00 82.06 117 ALA A N 1
ATOM 907 C CA . ALA A 1 117 ? 13.914 -4.823 -14.743 1.00 82.06 117 ALA A CA 1
ATOM 908 C C . ALA A 1 117 ? 14.452 -6.253 -14.985 1.00 82.06 117 ALA A C 1
ATOM 910 O O . ALA A 1 117 ? 13.953 -6.962 -15.858 1.00 82.06 117 ALA A O 1
ATOM 911 N N . SER A 1 118 ? 15.462 -6.688 -14.223 1.00 85.75 118 SER A N 1
ATOM 912 C CA . SER A 1 118 ? 16.000 -8.055 -14.264 1.00 85.75 118 SER A CA 1
ATOM 913 C C . SER A 1 118 ? 15.337 -8.993 -13.246 1.00 85.75 118 SER A C 1
ATOM 915 O O . SER A 1 118 ? 15.771 -10.136 -13.119 1.00 85.75 118 SER A O 1
ATOM 917 N N . PHE A 1 119 ? 14.292 -8.532 -12.545 1.00 76.44 119 PHE A N 1
ATOM 918 C CA . PHE A 1 119 ? 13.589 -9.261 -11.481 1.00 76.44 119 PHE A CA 1
ATOM 919 C C . PHE A 1 119 ? 14.513 -9.698 -10.331 1.00 76.44 119 PHE A C 1
ATOM 921 O O . PHE A 1 119 ? 14.341 -10.759 -9.728 1.00 76.44 119 PHE A O 1
ATOM 928 N N . GLU A 1 120 ? 15.519 -8.876 -10.018 1.00 90.00 120 GLU A N 1
ATOM 929 C CA . GLU A 1 120 ? 16.314 -9.039 -8.802 1.00 90.00 120 GLU A CA 1
ATOM 930 C C . GLU A 1 120 ? 15.582 -8.428 -7.600 1.00 90.00 120 GLU A C 1
ATOM 932 O O . GLU A 1 120 ? 15.709 -7.237 -7.325 1.00 90.00 120 GLU A O 1
ATOM 937 N N . GLU A 1 121 ? 14.842 -9.259 -6.870 1.00 92.38 121 GLU A N 1
ATOM 938 C CA . GLU A 1 121 ? 14.055 -8.854 -5.699 1.00 92.38 121 GLU A CA 1
ATOM 939 C C . GLU A 1 121 ? 14.926 -8.629 -4.454 1.00 92.38 121 GLU A C 1
ATOM 941 O O . GLU A 1 121 ? 15.773 -9.462 -4.101 1.00 92.38 121 GLU A O 1
ATOM 946 N N . LYS A 1 122 ? 14.693 -7.528 -3.734 1.00 96.12 122 LYS A N 1
ATOM 947 C CA . LYS A 1 122 ? 15.356 -7.202 -2.460 1.00 96.12 122 LYS A CA 1
ATOM 948 C C . LYS A 1 122 ? 14.361 -6.603 -1.467 1.00 96.12 122 LYS A C 1
ATOM 950 O O . LYS A 1 122 ? 13.301 -6.110 -1.835 1.00 96.12 122 LYS A O 1
ATOM 955 N N . GLY A 1 123 ? 14.713 -6.663 -0.183 1.00 97.19 123 GLY A N 1
ATOM 956 C CA . GLY A 1 123 ? 13.947 -6.020 0.883 1.00 97.19 123 GLY A CA 1
ATOM 957 C C . GLY A 1 123 ? 14.366 -4.562 1.072 1.00 97.19 123 GLY A C 1
ATOM 958 O O . GLY A 1 123 ? 15.554 -4.280 1.230 1.00 97.19 123 GLY A O 1
ATOM 959 N N . GLY A 1 124 ? 13.386 -3.665 1.099 1.00 97.81 124 GLY A N 1
ATOM 960 C CA . GLY A 1 124 ? 13.526 -2.249 1.414 1.00 97.81 124 GLY A CA 1
ATOM 961 C C . GLY A 1 124 ? 12.895 -1.880 2.752 1.00 97.81 124 GLY A C 1
ATOM 962 O O . GLY A 1 124 ? 12.141 -2.649 3.351 1.00 97.81 124 GLY A O 1
ATOM 963 N N . TYR A 1 125 ? 13.218 -0.674 3.210 1.00 98.31 125 TYR A N 1
ATOM 964 C CA . TYR A 1 125 ? 12.655 -0.064 4.407 1.00 98.31 125 TYR A CA 1
ATOM 965 C C . TYR A 1 125 ? 12.345 1.411 4.140 1.00 98.31 125 TYR A C 1
ATOM 967 O O . TYR A 1 125 ? 13.156 2.112 3.533 1.00 98.31 125 TYR A O 1
ATOM 975 N N . ALA A 1 126 ? 11.194 1.874 4.614 1.00 98.31 126 ALA A N 1
ATOM 976 C CA . ALA A 1 126 ? 10.757 3.263 4.584 1.00 98.31 126 ALA A CA 1
ATOM 977 C C . ALA A 1 126 ? 10.122 3.650 5.930 1.00 98.31 126 ALA A C 1
ATOM 979 O O . ALA A 1 126 ? 9.603 2.799 6.656 1.00 98.31 126 ALA A O 1
ATOM 980 N N . SER A 1 127 ? 10.142 4.941 6.259 1.00 98.12 127 SER A N 1
ATOM 981 C CA . SER A 1 127 ? 9.457 5.488 7.432 1.00 98.12 127 SER A CA 1
ATOM 982 C C . SER A 1 127 ? 8.656 6.731 7.068 1.00 98.12 127 SER A C 1
ATOM 984 O O . SER A 1 127 ? 9.094 7.504 6.214 1.00 98.12 127 SER A O 1
ATOM 986 N N . SER A 1 128 ? 7.517 6.946 7.726 1.00 96.62 128 SER A N 1
ATOM 987 C CA . SER A 1 128 ? 6.781 8.209 7.601 1.00 96.62 128 SER A CA 1
ATOM 988 C C . SER A 1 128 ? 7.600 9.382 8.150 1.00 96.62 128 SER A C 1
ATOM 990 O O . SER A 1 128 ? 8.436 9.195 9.038 1.00 96.62 128 SER A O 1
ATOM 992 N N . THR A 1 129 ? 7.353 10.579 7.617 1.00 88.69 129 THR A N 1
ATOM 993 C CA . THR A 1 129 ? 7.985 11.844 8.032 1.00 88.69 129 THR A CA 1
ATOM 994 C C . THR A 1 129 ? 7.084 12.679 8.918 1.00 88.69 129 THR A C 1
ATOM 996 O O . THR A 1 129 ? 5.863 12.664 8.646 1.00 88.69 129 THR A O 1
#